Protein AF-A0A800BKQ1-F1 (afdb_monomer)

Structure (mmCIF, N/CA/C/O backbone):
data_AF-A0A800BKQ1-F1
#
_entry.id   AF-A0A800BKQ1-F1
#
loop_
_atom_site.group_PDB
_atom_site.id
_atom_site.type_symbol
_atom_site.label_atom_id
_atom_site.label_alt_id
_atom_site.label_comp_id
_atom_site.label_asym_id
_atom_site.label_entity_id
_atom_site.label_seq_id
_atom_site.pdbx_PDB_ins_code
_atom_site.Cartn_x
_atom_site.Cartn_y
_atom_site.Cartn_z
_atom_site.occupancy
_atom_site.B_iso_or_equiv
_atom_site.auth_seq_id
_atom_site.auth_comp_id
_atom_site.auth_asym_id
_atom_site.auth_atom_id
_atom_site.pdbx_PDB_model_num
ATOM 1 N N . MET A 1 1 ? -6.889 -2.068 -12.644 1.00 44.81 1 MET A N 1
ATOM 2 C CA . MET A 1 1 ? -8.114 -2.586 -11.995 1.00 44.81 1 MET A CA 1
ATOM 3 C C . MET A 1 1 ? -7.670 -3.351 -10.756 1.00 44.81 1 MET A C 1
ATOM 5 O O . MET A 1 1 ? -6.711 -4.107 -10.872 1.00 44.81 1 MET A O 1
ATOM 9 N N . GLY A 1 2 ? -8.235 -3.083 -9.574 1.00 60.81 2 GLY A N 1
ATOM 10 C CA . GLY A 1 2 ? -7.855 -3.822 -8.362 1.00 60.81 2 GLY A CA 1
ATOM 11 C C . GLY A 1 2 ? -8.172 -5.308 -8.532 1.00 60.81 2 GLY A C 1
ATOM 12 O O . GLY A 1 2 ? -9.198 -5.636 -9.124 1.00 60.81 2 GLY A O 1
ATOM 13 N N . ARG A 1 3 ? -7.297 -6.210 -8.068 1.00 79.25 3 ARG A N 1
ATOM 14 C CA . ARG A 1 3 ? -7.618 -7.644 -8.075 1.00 79.25 3 ARG A CA 1
ATOM 15 C C . ARG A 1 3 ? -8.749 -7.880 -7.078 1.00 79.25 3 ARG A C 1
ATOM 17 O O . ARG A 1 3 ? -8.543 -7.720 -5.875 1.00 79.25 3 ARG A O 1
ATOM 24 N N . GLU A 1 4 ? -9.916 -8.270 -7.584 1.00 86.94 4 GLU A N 1
ATOM 25 C CA . GLU A 1 4 ? -11.125 -8.532 -6.789 1.00 86.94 4 GLU A CA 1
ATOM 26 C C . GLU A 1 4 ? -10.880 -9.543 -5.663 1.00 86.94 4 GLU A C 1
ATOM 28 O O . GLU A 1 4 ? -11.509 -9.454 -4.615 1.00 86.94 4 GLU A O 1
ATOM 33 N N . SER A 1 5 ? -9.890 -10.432 -5.824 1.00 91.38 5 SER A N 1
ATOM 34 C CA . SER A 1 5 ? -9.464 -11.393 -4.804 1.00 91.38 5 SER A CA 1
ATOM 35 C C . SER A 1 5 ? -9.148 -10.750 -3.452 1.00 91.38 5 SER A C 1
ATOM 37 O O . SER A 1 5 ? -9.509 -11.315 -2.429 1.00 91.38 5 SER A O 1
ATOM 39 N N . TYR A 1 6 ? -8.515 -9.568 -3.419 1.00 93.75 6 TYR A N 1
ATOM 40 C CA . TYR A 1 6 ? -8.236 -8.882 -2.149 1.00 93.75 6 TYR A CA 1
ATOM 41 C C . TYR A 1 6 ? -9.525 -8.459 -1.454 1.00 93.75 6 TYR A C 1
ATOM 43 O O . TYR A 1 6 ? -9.684 -8.664 -0.255 1.00 93.75 6 TYR A O 1
ATOM 51 N N . THR A 1 7 ? -10.446 -7.881 -2.222 1.00 92.81 7 THR A N 1
ATOM 52 C CA . THR A 1 7 ? -11.749 -7.459 -1.726 1.00 92.81 7 THR A CA 1
ATOM 53 C C . THR A 1 7 ? -12.543 -8.670 -1.248 1.00 92.81 7 THR A C 1
ATOM 55 O O . THR A 1 7 ? -12.955 -8.676 -0.095 1.00 92.81 7 THR A O 1
ATOM 58 N N . HIS A 1 8 ? -12.683 -9.724 -2.055 1.00 94.25 8 HIS A N 1
ATOM 59 C CA . HIS A 1 8 ? -13.418 -10.935 -1.671 1.00 94.25 8 HIS A CA 1
ATOM 60 C C . HIS A 1 8 ? -12.867 -11.576 -0.394 1.00 94.25 8 HIS A C 1
ATOM 62 O O . HIS A 1 8 ? -13.638 -11.835 0.520 1.00 94.25 8 HIS A O 1
ATOM 68 N N . SER A 1 9 ? -11.543 -11.702 -0.250 1.00 94.69 9 SER A N 1
ATOM 69 C CA 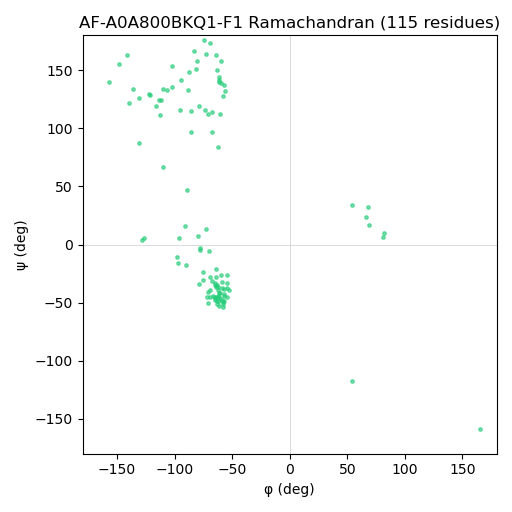. SER A 1 9 ? -10.940 -12.207 0.992 1.00 94.69 9 SER A CA 1
ATOM 70 C C . SER A 1 9 ? -11.284 -11.365 2.230 1.00 94.69 9 SER A C 1
ATOM 72 O O . SER A 1 9 ? -11.394 -11.905 3.329 1.00 94.69 9 SER A O 1
ATOM 74 N N . ILE A 1 10 ? -11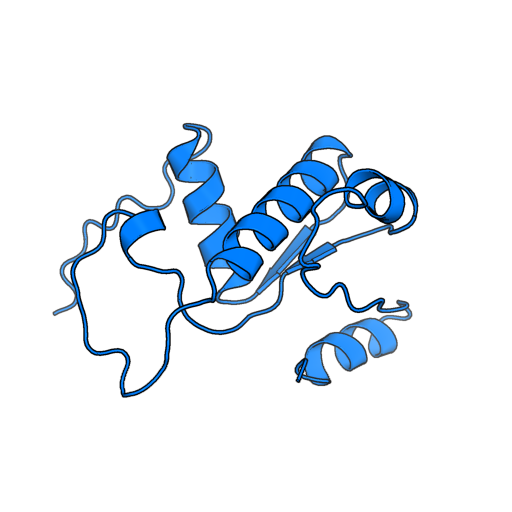.471 -10.051 2.077 1.00 95.50 10 ILE A N 1
ATOM 75 C CA . ILE A 1 10 ? -11.914 -9.181 3.176 1.00 95.50 10 ILE A CA 1
ATOM 76 C C . ILE A 1 10 ? -13.394 -9.439 3.494 1.00 95.50 10 ILE A C 1
ATOM 78 O O . ILE A 1 10 ? -13.741 -9.594 4.663 1.00 95.50 10 ILE A O 1
ATOM 82 N N . TRP A 1 11 ? -14.252 -9.538 2.476 1.00 95.44 11 TRP A N 1
ATOM 83 C CA . TRP A 1 11 ? -15.678 -9.838 2.663 1.00 95.44 11 TRP A CA 1
ATOM 84 C C . TRP A 1 11 ? -15.907 -11.209 3.311 1.00 95.44 11 TRP A C 1
ATOM 86 O O . TRP A 1 11 ? -16.701 -11.312 4.244 1.00 95.44 11 TRP A O 1
ATOM 96 N N . ASP A 1 12 ? -15.162 -12.234 2.894 1.00 96.88 12 ASP A N 1
ATOM 97 C CA . ASP A 1 12 ? -15.277 -13.606 3.411 1.00 96.88 12 ASP A CA 1
ATOM 98 C C . ASP A 1 12 ? -14.918 -13.720 4.902 1.00 96.88 12 ASP A C 1
ATOM 100 O O . ASP A 1 12 ? -15.332 -14.658 5.581 1.00 96.88 12 ASP A O 1
ATOM 104 N N . THR A 1 13 ? -14.171 -12.750 5.437 1.00 95.56 13 THR A N 1
ATOM 105 C CA . THR A 1 13 ? -13.825 -12.667 6.866 1.00 95.56 13 THR A CA 1
ATOM 106 C C . THR A 1 13 ? -14.754 -11.742 7.662 1.00 95.56 13 THR A C 1
ATOM 108 O O . THR A 1 13 ? -14.529 -11.517 8.850 1.00 95.56 13 THR A O 1
ATOM 111 N N . GLY A 1 14 ? -15.819 -11.224 7.034 1.00 96.00 14 GLY A N 1
ATOM 112 C CA . GLY A 1 14 ? -16.792 -10.314 7.646 1.00 96.00 14 GLY A CA 1
ATOM 113 C C . GLY A 1 14 ? -16.354 -8.846 7.682 1.00 96.00 14 GLY A C 1
ATOM 114 O O . GLY A 1 14 ? -17.004 -8.031 8.336 1.00 96.00 14 GLY A O 1
ATOM 115 N N . GLY A 1 15 ? -15.260 -8.497 6.999 1.00 95.56 15 GLY A N 1
ATOM 116 C CA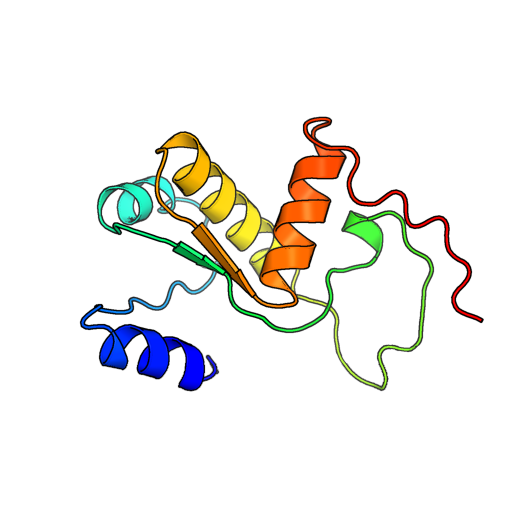 . GLY A 1 15 ? -14.795 -7.122 6.853 1.00 95.56 15 GLY A CA 1
ATOM 117 C C . GLY A 1 15 ? -15.498 -6.368 5.720 1.00 95.56 15 GLY A C 1
ATOM 118 O O . GLY A 1 15 ? -16.125 -6.954 4.841 1.00 95.56 15 GLY A O 1
ATOM 119 N N . ILE A 1 16 ? -15.340 -5.043 5.707 1.00 95.50 16 ILE A N 1
ATOM 120 C CA . ILE A 1 16 ? -15.803 -4.172 4.618 1.00 95.50 16 ILE A CA 1
ATOM 121 C C . ILE A 1 16 ? -14.577 -3.531 3.973 1.00 95.50 16 ILE A C 1
ATOM 123 O O . ILE A 1 16 ? -13.829 -2.806 4.628 1.00 95.50 16 ILE A O 1
ATOM 127 N N . SER A 1 17 ? -14.357 -3.784 2.682 1.00 93.12 17 SER A N 1
ATOM 128 C CA . SER A 1 17 ? -13.219 -3.206 1.963 1.00 93.12 17 SER A CA 1
ATOM 129 C C . SER A 1 17 ? -13.564 -1.843 1.358 1.00 93.12 17 SER A C 1
ATOM 131 O O . SER A 1 17 ? -14.553 -1.725 0.633 1.00 93.12 17 SER A O 1
ATOM 133 N N . VAL A 1 18 ? -12.693 -0.852 1.547 1.00 92.19 18 VAL A N 1
ATOM 134 C CA . VAL A 1 18 ? -12.722 0.422 0.812 1.00 92.19 18 VAL A CA 1
ATOM 135 C C . VAL A 1 18 ? -11.477 0.500 -0.064 1.00 92.19 18 VAL A C 1
ATOM 137 O O . VAL A 1 18 ? -10.359 0.375 0.434 1.00 92.19 18 VAL A O 1
ATOM 140 N N . LEU A 1 19 ? -11.656 0.706 -1.372 1.00 90.56 19 LEU A N 1
ATOM 141 C CA . LEU A 1 19 ? -10.530 0.862 -2.291 1.00 90.56 19 LEU A CA 1
ATOM 142 C C . LEU A 1 19 ? -9.958 2.279 -2.188 1.00 90.56 19 LEU A C 1
ATOM 144 O O . LEU A 1 19 ? -10.639 3.256 -2.497 1.00 90.56 19 LEU A O 1
ATOM 148 N N . LEU A 1 20 ? -8.688 2.378 -1.799 1.00 88.94 20 LEU A N 1
ATOM 149 C CA . LEU A 1 20 ? -7.934 3.627 -1.817 1.00 88.94 20 LEU A CA 1
ATOM 150 C C . LEU A 1 20 ? -7.138 3.717 -3.120 1.00 88.94 20 LEU A C 1
ATOM 152 O O . LEU A 1 20 ? -6.243 2.915 -3.374 1.00 88.94 20 LEU A O 1
ATOM 156 N N . THR A 1 21 ? -7.469 4.695 -3.956 1.00 85.06 21 THR A N 1
ATOM 157 C CA . THR A 1 21 ? -6.725 4.999 -5.183 1.00 85.06 21 THR A CA 1
ATOM 158 C C . THR A 1 21 ? -5.845 6.214 -4.952 1.00 85.06 21 THR A C 1
ATOM 160 O O . THR A 1 21 ? -6.339 7.201 -4.408 1.00 85.06 21 THR A O 1
ATOM 163 N N . HIS A 1 22 ? -4.587 6.176 -5.397 1.00 81.44 22 HIS A N 1
ATOM 164 C CA . HIS A 1 22 ? -3.673 7.307 -5.246 1.00 81.44 22 HIS A CA 1
ATOM 165 C C . HIS A 1 22 ? -4.226 8.554 -5.977 1.00 81.44 22 HIS A C 1
ATOM 167 O O . HIS A 1 22 ? -4.345 8.562 -7.205 1.00 81.44 22 HIS A O 1
ATOM 173 N N . PRO A 1 23 ? -4.615 9.616 -5.256 1.00 75.75 23 PRO A N 1
ATOM 174 C CA . PRO A 1 23 ? -5.057 10.858 -5.882 1.00 75.75 23 PRO A CA 1
ATOM 175 C C . PRO A 1 23 ? -3.863 11.615 -6.484 1.00 75.75 23 PRO A C 1
ATOM 177 O O . PRO A 1 23 ? -2.716 11.407 -6.095 1.00 75.75 23 PRO A O 1
ATOM 180 N N . ASN A 1 24 ? -4.133 12.581 -7.364 1.00 68.38 24 ASN A N 1
ATOM 181 C CA . ASN A 1 24 ? -3.117 13.559 -7.781 1.00 68.38 24 ASN A CA 1
ATOM 182 C C . ASN A 1 24 ? -2.753 14.556 -6.654 1.00 68.38 24 ASN A C 1
ATOM 184 O O . ASN A 1 24 ? -1.860 15.377 -6.837 1.00 68.38 24 ASN A O 1
ATOM 188 N N . SER A 1 25 ? -3.444 14.520 -5.504 1.00 63.72 25 SER A N 1
ATOM 189 C CA . SER A 1 25 ? -3.211 15.406 -4.356 1.00 63.72 25 SER A CA 1
ATOM 190 C C . SER A 1 25 ? -3.239 14.656 -3.020 1.00 63.72 25 SER A C 1
ATOM 192 O O . SER A 1 25 ? -4.142 13.880 -2.735 1.00 63.72 25 SER A O 1
ATOM 194 N N . THR A 1 26 ? -2.265 14.916 -2.153 1.00 62.06 26 THR A N 1
ATOM 195 C CA . THR A 1 26 ? -1.990 14.142 -0.925 1.00 62.06 26 THR A CA 1
ATOM 196 C C . THR A 1 26 ? -2.920 14.438 0.263 1.00 62.06 26 THR A C 1
ATOM 198 O O . THR A 1 26 ? -2.863 13.765 1.288 1.00 62.06 26 THR A O 1
ATOM 201 N N . GLY A 1 27 ? -3.818 15.418 0.144 1.00 62.88 27 GLY A N 1
ATOM 202 C CA . GLY A 1 27 ? -4.460 16.090 1.284 1.00 62.88 27 GLY A CA 1
ATOM 203 C C . GLY A 1 27 ? -5.517 15.322 2.092 1.00 62.88 27 GLY A C 1
ATOM 204 O O . GLY A 1 27 ? -6.239 15.964 2.844 1.00 62.88 27 GLY A O 1
ATOM 205 N N . LYS A 1 28 ? -5.674 13.998 1.948 1.00 79.69 28 LYS A N 1
ATOM 206 C CA . LYS A 1 28 ? -6.746 13.238 2.639 1.00 79.69 28 LYS A CA 1
ATOM 207 C C . LYS A 1 28 ? -6.290 12.009 3.427 1.00 79.69 28 LYS A C 1
ATOM 209 O O . LYS A 1 28 ? -7.141 11.312 3.979 1.00 79.69 28 LYS A O 1
ATOM 214 N N . VAL A 1 29 ? -4.982 11.746 3.510 1.00 88.19 29 VAL A N 1
ATOM 215 C CA . VAL A 1 29 ? -4.451 10.525 4.148 1.00 88.19 29 VAL A CA 1
ATOM 216 C C . VAL A 1 29 ? -4.875 10.399 5.607 1.00 88.19 29 VAL A C 1
ATOM 218 O O . VAL A 1 29 ? -5.409 9.370 6.020 1.00 88.19 29 VAL A O 1
ATOM 221 N N . GLU A 1 30 ? -4.736 11.471 6.379 1.00 88.00 30 GLU A N 1
ATOM 222 C CA . GLU A 1 30 ? -5.120 11.471 7.791 1.00 88.00 30 GLU A CA 1
ATOM 223 C C . GLU A 1 30 ? -6.626 11.255 7.997 1.00 88.00 30 GLU A C 1
ATOM 225 O O . GLU A 1 30 ? -7.043 10.583 8.942 1.00 88.00 30 GLU A O 1
ATOM 230 N N . GLU A 1 31 ? -7.463 11.807 7.113 1.00 89.12 31 GLU A N 1
ATOM 231 C CA . GLU A 1 31 ? -8.919 11.728 7.243 1.00 89.12 31 GLU A CA 1
ATOM 232 C C . GLU A 1 31 ? -9.434 10.299 7.116 1.00 89.12 31 GLU A C 1
ATOM 234 O O . GLU A 1 31 ? -10.237 9.865 7.945 1.00 89.12 31 GLU A O 1
ATOM 239 N N . PHE A 1 32 ? -8.990 9.562 6.093 1.00 88.81 32 PHE A N 1
ATOM 240 C CA . PHE A 1 32 ? -9.408 8.170 5.944 1.00 88.81 32 PHE A CA 1
ATOM 241 C C . PHE A 1 32 ? -8.694 7.258 6.937 1.00 88.81 32 PHE A C 1
ATOM 243 O O . PHE A 1 32 ? -9.311 6.312 7.416 1.00 88.81 32 PHE A O 1
ATOM 250 N N . THR A 1 33 ? -7.455 7.575 7.332 1.00 93.25 33 THR A N 1
ATOM 251 C CA . THR A 1 33 ? -6.747 6.808 8.366 1.00 93.25 33 THR A CA 1
ATOM 252 C C . THR A 1 33 ? -7.530 6.818 9.672 1.00 93.25 33 THR A C 1
ATOM 254 O O . THR A 1 33 ? -7.621 5.788 10.325 1.00 93.25 33 THR A O 1
ATOM 257 N N . ARG A 1 34 ? -8.190 7.926 10.042 1.00 93.81 34 ARG A N 1
ATOM 258 C CA . ARG A 1 34 ? -9.078 7.956 11.220 1.00 93.81 34 ARG A CA 1
ATOM 259 C C . ARG A 1 34 ? -10.308 7.054 11.081 1.00 93.81 34 ARG A C 1
ATOM 261 O O . ARG A 1 34 ? -10.732 6.482 12.078 1.00 93.81 34 ARG A O 1
ATOM 268 N N . LYS A 1 35 ? -10.858 6.916 9.872 1.00 94.44 35 LYS A N 1
ATOM 269 C CA . LYS A 1 35 ? -12.129 6.219 9.594 1.00 94.44 35 LYS A CA 1
ATOM 270 C C . LYS A 1 35 ? -11.991 4.724 9.299 1.00 94.44 35 LYS A C 1
ATOM 272 O O . LYS A 1 35 ? -12.997 4.029 9.328 1.00 94.44 35 LYS A O 1
ATOM 277 N N . ILE A 1 36 ? -10.794 4.254 8.959 1.00 95.94 36 ILE A N 1
ATOM 278 C CA . ILE A 1 36 ? -10.540 2.870 8.539 1.00 95.94 36 ILE A CA 1
ATOM 279 C C . ILE A 1 36 ? -9.813 2.124 9.658 1.00 95.94 36 ILE A C 1
ATOM 281 O O . ILE A 1 36 ? -8.835 2.635 10.198 1.00 95.94 36 ILE A O 1
ATOM 285 N N . ASP A 1 37 ? -10.265 0.920 10.000 1.00 96.88 37 ASP A N 1
ATOM 286 C CA . ASP A 1 37 ? -9.741 0.165 11.146 1.00 96.88 37 ASP A CA 1
ATOM 287 C C . ASP A 1 37 ? -8.401 -0.528 10.872 1.00 96.88 37 ASP A C 1
ATOM 289 O O . ASP A 1 37 ? -7.561 -0.610 11.765 1.00 96.88 37 ASP A O 1
ATOM 293 N N . ALA A 1 38 ? -8.177 -0.993 9.642 1.00 96.62 38 ALA A N 1
ATOM 294 C CA . ALA A 1 38 ? -6.974 -1.719 9.246 1.00 96.62 38 ALA A CA 1
ATOM 295 C C . ALA A 1 38 ? -6.602 -1.452 7.781 1.00 96.62 38 ALA A C 1
ATOM 297 O O . ALA A 1 38 ? -7.455 -1.117 6.958 1.00 96.62 38 ALA A O 1
ATOM 298 N N . LEU A 1 39 ? -5.323 -1.626 7.452 1.00 96.69 39 LEU A N 1
ATOM 299 C CA . LEU A 1 39 ? -4.780 -1.415 6.111 1.00 96.69 39 LEU A CA 1
ATOM 300 C C . LEU A 1 39 ? -4.379 -2.741 5.461 1.00 96.69 39 LEU A C 1
ATOM 302 O O . LEU A 1 39 ? -3.649 -3.532 6.055 1.00 96.69 39 LEU A O 1
ATOM 306 N N . VAL A 1 40 ? -4.775 -2.932 4.201 1.00 96.38 40 VAL A N 1
ATOM 307 C CA . VAL A 1 40 ? -4.229 -3.981 3.330 1.00 96.38 40 VAL A CA 1
ATOM 308 C C . VAL A 1 40 ? -3.445 -3.327 2.194 1.00 96.38 40 VAL A C 1
ATOM 310 O O . VAL A 1 40 ? -4.031 -2.701 1.313 1.00 96.38 40 VAL A O 1
ATOM 313 N N . LEU A 1 41 ? -2.120 -3.487 2.196 1.00 94.81 41 LEU A N 1
ATOM 314 C CA . LEU A 1 41 ? -1.263 -3.104 1.074 1.00 94.81 41 LEU A CA 1
ATOM 315 C C . LEU A 1 41 ? -1.200 -4.252 0.069 1.00 94.81 41 LEU A C 1
ATOM 317 O O . LEU A 1 41 ? -0.697 -5.343 0.358 1.00 94.81 41 LEU A O 1
ATOM 321 N N . THR A 1 42 ? -1.733 -3.994 -1.119 1.00 94.00 42 THR A N 1
ATOM 322 C CA . THR A 1 42 ? -1.879 -4.999 -2.172 1.00 94.00 42 THR A CA 1
ATOM 323 C C . THR A 1 42 ? -0.579 -5.228 -2.945 1.00 94.00 42 THR A C 1
ATOM 325 O O . THR A 1 42 ? 0.318 -4.382 -2.993 1.00 94.00 42 THR A O 1
ATOM 328 N N . GLY A 1 43 ? -0.484 -6.398 -3.575 1.00 92.81 43 GLY A N 1
ATOM 329 C CA . GLY A 1 43 ? 0.567 -6.691 -4.542 1.00 92.81 43 GLY A CA 1
ATOM 330 C C . GLY A 1 43 ? 0.393 -5.881 -5.827 1.00 92.81 43 GLY A C 1
ATOM 331 O O . GLY A 1 43 ? -0.609 -5.199 -6.033 1.00 92.81 43 GLY A O 1
ATOM 332 N N . GLY A 1 44 ? 1.368 -5.963 -6.718 1.00 91.38 44 GLY A N 1
ATOM 333 C CA . GLY A 1 44 ? 1.361 -5.237 -7.982 1.00 91.38 44 GLY A CA 1
ATOM 334 C C . GLY A 1 44 ? 2.751 -5.254 -8.603 1.00 91.38 44 GLY A C 1
ATOM 335 O O . GLY A 1 44 ? 3.531 -6.126 -8.225 1.00 91.38 44 GLY A O 1
ATOM 336 N N . PRO A 1 45 ? 3.045 -4.303 -9.502 1.00 91.44 45 PRO A N 1
ATOM 337 C CA . PRO A 1 45 ? 4.358 -4.201 -10.121 1.00 91.44 45 PRO A CA 1
ATOM 338 C C . PRO A 1 45 ? 5.475 -3.984 -9.101 1.00 91.44 45 PRO A C 1
ATOM 340 O O . PRO A 1 45 ? 5.221 -3.459 -8.007 1.00 91.44 45 PRO A O 1
ATOM 343 N N . ASP A 1 46 ? 6.693 -4.337 -9.496 1.00 90.06 46 ASP A N 1
ATOM 344 C CA . ASP A 1 46 ? 7.893 -4.169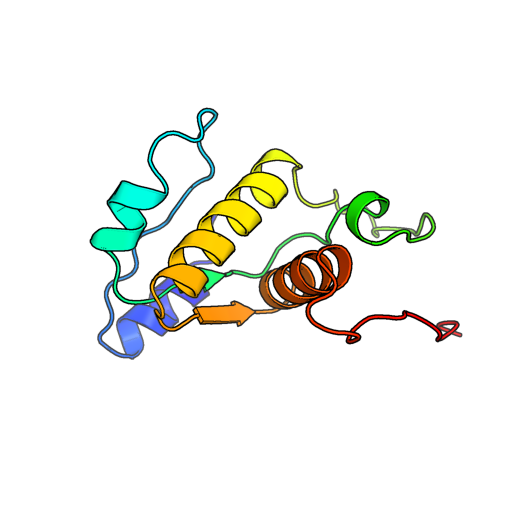 -8.682 1.00 90.06 46 ASP A CA 1
ATOM 345 C C . ASP A 1 46 ? 8.179 -2.694 -8.382 1.00 90.06 46 ASP A C 1
ATOM 347 O O . ASP A 1 46 ? 7.847 -1.791 -9.153 1.00 90.06 46 ASP A O 1
ATOM 351 N N . LEU A 1 47 ? 8.797 -2.428 -7.230 1.00 90.69 47 LEU A N 1
ATOM 352 C CA . LEU A 1 47 ? 9.260 -1.083 -6.899 1.00 90.69 47 LEU A CA 1
ATOM 353 C C . LEU A 1 47 ? 10.315 -0.595 -7.908 1.00 90.69 47 LEU A C 1
ATOM 355 O O . LEU A 1 47 ? 11.171 -1.387 -8.307 1.00 90.69 47 LEU A O 1
ATOM 359 N N . PRO A 1 48 ? 10.336 0.707 -8.253 1.00 90.56 48 PRO A N 1
ATOM 360 C CA . PRO A 1 48 ? 11.407 1.258 -9.073 1.00 90.56 48 PRO A CA 1
ATOM 361 C C . PRO A 1 48 ? 12.767 1.106 -8.378 1.00 90.56 48 PRO A C 1
ATOM 363 O O . PRO A 1 48 ? 12.880 1.253 -7.154 1.00 90.56 48 PRO A O 1
ATOM 366 N N . ILE A 1 49 ? 13.803 0.798 -9.161 1.00 89.75 49 ILE A N 1
ATOM 367 C CA . ILE A 1 49 ? 15.144 0.453 -8.663 1.00 89.75 49 ILE A CA 1
ATOM 368 C C . ILE A 1 49 ? 15.783 1.566 -7.827 1.00 89.75 49 ILE A C 1
ATOM 370 O O . ILE A 1 49 ? 16.592 1.298 -6.934 1.00 89.75 49 ILE A O 1
ATOM 374 N N . GLU A 1 50 ? 15.381 2.809 -8.082 1.00 87.50 50 GLU A N 1
ATOM 375 C CA . GLU A 1 50 ? 15.849 4.022 -7.422 1.00 87.50 50 GLU A CA 1
ATOM 376 C C . GLU A 1 50 ? 15.489 4.031 -5.933 1.00 87.50 50 GLU A C 1
ATOM 378 O O . GLU A 1 50 ? 16.215 4.614 -5.131 1.00 87.50 50 GLU A O 1
ATOM 383 N N . TYR A 1 51 ? 14.406 3.349 -5.543 1.00 85.44 51 TYR A N 1
ATOM 384 C CA . TYR A 1 51 ? 13.953 3.311 -4.152 1.00 85.44 51 TYR A CA 1
ATOM 385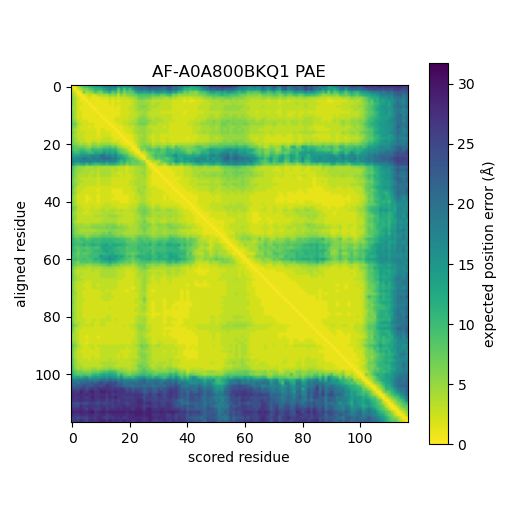 C C . TYR A 1 51 ? 14.806 2.400 -3.266 1.00 85.44 51 TYR A C 1
ATOM 387 O O . TYR A 1 51 ? 14.835 2.594 -2.052 1.00 85.44 51 TYR A O 1
ATOM 395 N N . TYR A 1 52 ? 15.503 1.416 -3.840 1.00 85.81 52 TYR A N 1
ATOM 396 C CA . TYR A 1 52 ? 16.289 0.440 -3.076 1.00 85.81 52 TYR A CA 1
ATOM 397 C C . TYR A 1 52 ? 17.756 0.325 -3.518 1.00 85.81 52 TYR A C 1
ATOM 399 O O . TYR A 1 52 ? 18.485 -0.522 -3.001 1.00 85.81 52 TYR A O 1
ATOM 407 N N . GLY A 1 53 ? 18.209 1.177 -4.445 1.00 85.06 53 GLY A N 1
ATOM 408 C CA . GLY A 1 53 ? 19.594 1.199 -4.925 1.00 85.06 53 GLY A CA 1
ATOM 409 C C . GLY A 1 53 ? 19.979 -0.044 -5.734 1.00 85.06 53 GLY A C 1
ATOM 410 O O . GLY A 1 53 ? 21.116 -0.507 -5.647 1.00 85.06 53 GLY A O 1
ATOM 411 N N . GLY A 1 54 ? 19.019 -0.616 -6.466 1.00 84.19 54 GLY A N 1
ATOM 412 C CA . GLY A 1 54 ? 19.222 -1.790 -7.315 1.00 84.19 54 GLY A CA 1
ATOM 413 C C . GLY A 1 54 ? 19.986 -1.497 -8.609 1.00 84.19 54 GLY A C 1
ATOM 414 O O . GLY A 1 54 ? 20.310 -0.357 -8.930 1.00 84.19 54 GLY A O 1
ATOM 415 N N . SER A 1 55 ? 20.265 -2.550 -9.377 1.00 86.94 55 SER A N 1
ATOM 416 C CA . SER A 1 55 ? 20.751 -2.450 -10.761 1.00 86.94 55 SER A CA 1
ATOM 417 C C . SER A 1 55 ? 19.611 -2.736 -11.734 1.00 86.94 55 SER A C 1
ATOM 419 O O . SER A 1 55 ? 18.688 -3.462 -11.375 1.00 86.94 55 SER A O 1
ATOM 421 N N . LEU A 1 56 ? 19.683 -2.189 -12.952 1.00 84.44 56 LEU A N 1
ATOM 422 C CA . LEU A 1 56 ? 18.716 -2.486 -14.013 1.00 84.44 56 LEU A CA 1
ATOM 423 C C . LEU A 1 56 ? 18.663 -3.995 -14.287 1.00 84.44 56 LEU A C 1
ATOM 425 O O . LEU A 1 56 ? 19.701 -4.657 -14.356 1.00 84.44 56 LEU A O 1
ATOM 429 N N . TYR A 1 57 ? 17.453 -4.516 -14.458 1.00 83.50 57 TYR A N 1
ATOM 430 C CA . TYR A 1 57 ? 17.178 -5.902 -14.817 1.00 83.50 57 TYR A CA 1
ATOM 431 C C . TYR A 1 57 ? 15.999 -5.957 -15.790 1.00 83.50 57 TYR A C 1
ATOM 433 O O . TYR A 1 57 ? 15.269 -4.978 -15.950 1.00 83.50 57 TYR A O 1
ATOM 441 N N . ASP A 1 58 ? 15.852 -7.092 -16.468 1.00 86.25 58 ASP A N 1
ATOM 442 C CA . ASP A 1 58 ? 14.742 -7.317 -17.387 1.00 86.25 58 ASP A CA 1
ATOM 443 C C . ASP A 1 58 ? 13.444 -7.543 -16.598 1.00 86.25 58 ASP A C 1
ATOM 445 O O . ASP A 1 58 ? 13.324 -8.518 -15.855 1.00 86.25 58 ASP A O 1
ATOM 449 N N . LEU A 1 59 ? 12.482 -6.632 -16.760 1.00 82.88 59 LEU A N 1
ATOM 450 C CA . LEU A 1 59 ? 11.145 -6.717 -16.165 1.00 82.88 59 LEU A CA 1
ATOM 451 C C . LEU A 1 59 ? 10.210 -7.655 -16.952 1.00 82.88 59 LEU A C 1
ATOM 453 O O . LEU A 1 59 ? 9.016 -7.704 -16.675 1.00 82.88 59 LEU A O 1
ATOM 457 N N . ASN A 1 60 ? 10.717 -8.383 -17.955 1.00 86.56 60 ASN A N 1
ATOM 458 C CA . ASN A 1 60 ? 9.939 -9.247 -18.849 1.00 86.56 60 ASN A CA 1
ATOM 459 C C . ASN A 1 60 ? 8.773 -8.507 -19.532 1.00 86.56 60 ASN A C 1
ATOM 461 O O . ASN A 1 60 ? 7.707 -9.075 -19.770 1.00 86.56 60 ASN A O 1
ATOM 465 N N . GLY A 1 61 ? 8.972 -7.223 -19.839 1.00 82.69 61 GLY A N 1
ATOM 466 C CA . GLY A 1 61 ? 7.951 -6.357 -20.433 1.00 82.69 61 GLY A CA 1
ATOM 467 C C . GLY A 1 61 ? 6.939 -5.766 -19.445 1.00 82.69 61 GLY A C 1
ATOM 468 O O . GLY A 1 61 ? 5.986 -5.128 -19.891 1.00 82.69 61 GLY A O 1
ATOM 469 N N . GLU A 1 62 ? 7.116 -5.950 -18.133 1.00 86.25 62 GLU A N 1
ATOM 470 C CA . GLU A 1 62 ? 6.349 -5.218 -17.124 1.00 86.25 62 GLU A CA 1
ATOM 471 C C . GLU A 1 62 ? 6.930 -3.816 -16.879 1.00 86.25 62 GLU A C 1
ATOM 473 O O . GLU A 1 62 ? 8.127 -3.576 -17.018 1.00 86.25 62 GLU A O 1
ATOM 478 N N . GLU A 1 63 ? 6.064 -2.880 -16.495 1.00 89.75 63 GLU A N 1
ATOM 479 C CA . GLU A 1 63 ? 6.465 -1.534 -16.081 1.00 89.75 63 GLU A CA 1
ATOM 480 C C . GLU A 1 63 ? 6.605 -1.485 -14.557 1.00 89.75 63 GLU A C 1
ATOM 482 O O . GLU A 1 63 ? 5.767 -2.064 -13.855 1.00 89.75 63 GLU A O 1
ATOM 487 N N . PRO A 1 64 ? 7.601 -0.767 -14.013 1.00 91.75 64 PRO A N 1
ATOM 488 C CA . PRO A 1 64 ? 7.738 -0.621 -12.576 1.00 91.75 64 PRO A CA 1
ATOM 489 C C . PRO A 1 64 ? 6.545 0.134 -11.979 1.00 91.75 64 PRO A C 1
ATOM 491 O O . PRO A 1 64 ? 5.774 0.830 -12.649 1.00 91.75 64 PRO A O 1
ATOM 494 N N . MET A 1 65 ? 6.390 0.013 -10.665 1.00 91.62 65 MET A N 1
ATOM 495 C CA . MET A 1 65 ? 5.321 0.660 -9.925 1.00 91.62 65 MET A CA 1
ATOM 496 C C . MET A 1 65 ? 5.360 2.178 -10.126 1.00 91.62 65 MET A C 1
ATOM 498 O O . MET A 1 65 ? 6.370 2.832 -9.883 1.00 91.62 65 MET A O 1
ATOM 502 N N . HIS A 1 66 ? 4.218 2.748 -10.512 1.00 91.25 66 HIS A N 1
ATOM 503 C CA . HIS A 1 66 ? 4.102 4.181 -10.763 1.00 91.25 66 HIS A CA 1
ATOM 504 C C . HIS A 1 66 ? 4.537 5.016 -9.534 1.00 91.25 66 HIS A C 1
ATOM 506 O O . HIS A 1 66 ? 4.017 4.771 -8.441 1.00 91.25 66 HIS A O 1
ATOM 512 N N . PRO A 1 67 ? 5.384 6.058 -9.678 1.00 88.88 67 PRO A N 1
ATOM 513 C CA . PRO A 1 67 ? 5.904 6.840 -8.548 1.00 88.88 67 PRO A CA 1
ATOM 514 C C . PRO A 1 67 ? 4.827 7.423 -7.622 1.00 88.88 67 PRO A C 1
ATOM 516 O O . PRO A 1 67 ? 4.979 7.397 -6.404 1.00 88.88 67 PRO A O 1
ATOM 519 N N . ASN A 1 68 ? 3.691 7.879 -8.169 1.00 89.00 68 ASN A N 1
ATOM 520 C CA . ASN A 1 68 ? 2.564 8.356 -7.349 1.00 89.00 68 ASN A CA 1
ATOM 521 C C . ASN A 1 68 ? 1.964 7.258 -6.463 1.00 89.00 68 ASN A C 1
ATOM 523 O O . ASN A 1 68 ? 1.549 7.552 -5.345 1.00 89.00 68 ASN A O 1
ATOM 527 N N . ARG A 1 69 ? 1.926 6.004 -6.936 1.00 90.06 69 ARG A N 1
ATOM 528 C CA . ARG A 1 69 ? 1.517 4.875 -6.097 1.00 90.06 69 ARG A CA 1
ATOM 529 C C . ARG A 1 69 ? 2.546 4.657 -4.997 1.00 90.06 69 ARG A C 1
ATOM 531 O O . ARG A 1 69 ? 2.148 4.514 -3.852 1.00 90.06 69 ARG A O 1
ATOM 538 N N . VAL A 1 70 ? 3.839 4.691 -5.325 1.00 91.38 70 VAL A N 1
ATOM 539 C CA . VAL A 1 70 ? 4.902 4.513 -4.328 1.00 91.38 70 VAL A CA 1
ATOM 540 C C . VAL A 1 70 ? 4.789 5.577 -3.226 1.00 91.38 70 VAL A C 1
ATOM 542 O O . VAL A 1 70 ? 4.685 5.256 -2.047 1.00 91.38 70 VAL A O 1
ATOM 545 N N . ALA A 1 71 ? 4.706 6.853 -3.601 1.00 89.50 71 ALA A N 1
ATOM 546 C CA . ALA A 1 71 ? 4.567 7.945 -2.641 1.00 89.50 71 ALA A CA 1
ATOM 547 C C . ALA A 1 71 ? 3.266 7.863 -1.821 1.00 89.50 71 ALA A C 1
ATOM 549 O O . ALA A 1 71 ? 3.253 8.231 -0.646 1.00 89.50 71 ALA A O 1
ATOM 550 N N . PHE A 1 72 ? 2.163 7.417 -2.427 1.00 91.56 72 PHE A N 1
ATOM 551 C CA . PHE A 1 72 ? 0.888 7.265 -1.732 1.00 91.56 72 PHE A CA 1
ATOM 552 C C . PHE A 1 72 ? 0.914 6.095 -0.745 1.00 91.56 72 PHE A C 1
ATOM 554 O O . PHE A 1 72 ? 0.596 6.300 0.424 1.00 91.56 72 PHE A O 1
ATOM 561 N N . ASP A 1 73 ? 1.348 4.908 -1.178 1.00 92.25 73 ASP A N 1
ATOM 562 C CA . ASP A 1 73 ? 1.452 3.707 -0.340 1.00 92.25 73 ASP A CA 1
ATOM 563 C C . ASP A 1 73 ? 2.349 3.978 0.882 1.00 92.25 73 ASP A C 1
ATOM 565 O O . ASP A 1 73 ? 1.993 3.587 1.995 1.00 92.25 73 ASP A O 1
ATOM 569 N N . GLN A 1 74 ? 3.439 4.740 0.710 1.00 91.25 74 GLN A N 1
ATOM 570 C CA . GLN A 1 74 ? 4.293 5.189 1.812 1.00 91.25 74 GLN A CA 1
ATOM 571 C C . GLN A 1 74 ? 3.536 6.067 2.821 1.00 91.25 74 GLN A C 1
ATOM 573 O O . GLN A 1 74 ? 3.551 5.778 4.017 1.00 91.25 74 GLN A O 1
ATOM 578 N N . GLN A 1 75 ? 2.856 7.122 2.358 1.00 91.31 75 GLN A N 1
ATOM 579 C CA . GLN A 1 75 ? 2.112 8.036 3.236 1.00 91.31 75 GLN A CA 1
ATOM 580 C C . GLN A 1 75 ? 1.005 7.307 4.007 1.00 91.31 75 GLN A C 1
ATOM 582 O O . GLN A 1 75 ? 0.817 7.537 5.201 1.00 91.31 75 GLN A O 1
ATOM 587 N N . VAL A 1 76 ? 0.278 6.407 3.338 1.00 93.25 76 VAL A N 1
ATOM 588 C CA . VAL A 1 76 ? -0.768 5.598 3.973 1.00 93.25 76 VAL A CA 1
ATOM 589 C C . VAL A 1 76 ? -0.170 4.653 5.009 1.00 93.25 76 VAL A C 1
ATOM 591 O O . VAL A 1 76 ? -0.673 4.573 6.128 1.00 93.25 76 VAL A O 1
ATOM 594 N N . PHE A 1 77 ? 0.914 3.960 4.663 1.00 94.00 77 PHE A N 1
ATOM 595 C CA . PHE A 1 77 ? 1.607 3.070 5.586 1.00 94.00 77 PHE A CA 1
ATOM 596 C C . PHE A 1 77 ? 2.062 3.806 6.854 1.00 94.00 77 PHE A C 1
ATOM 598 O O . PHE A 1 77 ? 1.796 3.337 7.961 1.00 94.00 77 PHE A O 1
ATOM 605 N N . GLU A 1 78 ? 2.713 4.961 6.702 1.00 92.50 78 GLU A N 1
ATOM 606 C CA . GLU A 1 78 ? 3.186 5.773 7.825 1.00 92.50 78 GLU A CA 1
ATOM 607 C C . GLU A 1 78 ? 2.024 6.229 8.713 1.00 92.50 78 GLU A C 1
ATOM 609 O O . GLU A 1 78 ? 2.081 6.034 9.926 1.00 92.50 78 GLU A O 1
ATOM 614 N N . ALA A 1 79 ? 0.931 6.720 8.123 1.00 93.81 79 ALA A N 1
ATOM 615 C CA . ALA A 1 79 ? -0.236 7.169 8.876 1.00 93.81 79 ALA A CA 1
ATOM 616 C C . ALA A 1 79 ? -0.896 6.038 9.689 1.00 93.81 79 ALA A C 1
ATOM 618 O O . ALA A 1 79 ? -1.224 6.228 10.861 1.00 93.81 79 ALA A O 1
ATOM 619 N N . PHE A 1 80 ? -1.075 4.846 9.105 1.00 95.38 80 PHE A N 1
ATOM 620 C CA . PHE A 1 80 ? -1.650 3.700 9.823 1.00 95.38 80 PHE A CA 1
ATOM 621 C C . PHE A 1 80 ? -0.711 3.159 10.903 1.00 95.38 80 PHE A C 1
ATOM 623 O O . PHE A 1 80 ? -1.172 2.809 11.992 1.00 95.38 80 PHE A O 1
ATOM 630 N N . ARG A 1 81 ? 0.599 3.123 10.627 1.00 94.62 81 ARG A N 1
ATOM 631 C CA . ARG A 1 81 ? 1.618 2.710 11.596 1.00 94.62 81 ARG A CA 1
ATOM 632 C C . ARG A 1 81 ? 1.624 3.645 12.800 1.00 94.62 81 ARG A C 1
ATOM 634 O O . ARG A 1 81 ? 1.600 3.174 13.932 1.00 94.62 81 ARG A O 1
ATOM 641 N N . ASP A 1 82 ? 1.645 4.951 12.557 1.00 94.50 82 ASP A N 1
ATOM 642 C CA . ASP A 1 82 ? 1.715 5.963 13.611 1.00 94.50 82 ASP A CA 1
ATOM 643 C C . ASP A 1 82 ? 0.407 6.014 14.425 1.00 94.50 82 ASP A C 1
ATOM 645 O O . ASP A 1 82 ? 0.433 6.286 15.623 1.00 94.50 82 ASP A O 1
ATOM 649 N N . ALA A 1 83 ? -0.727 5.648 13.814 1.00 95.75 83 ALA A N 1
ATOM 650 C CA . ALA A 1 83 ? -2.004 5.436 14.499 1.00 95.75 83 ALA A CA 1
ATOM 651 C C . ALA A 1 83 ? -2.105 4.091 15.255 1.00 95.75 83 ALA A C 1
ATOM 653 O O . ALA A 1 83 ? -3.132 3.830 15.882 1.00 95.75 83 ALA A O 1
ATOM 654 N N . GLY A 1 84 ? -1.088 3.222 15.184 1.00 95.94 84 GLY A N 1
ATOM 655 C CA . GLY A 1 84 ? -1.088 1.907 15.833 1.00 95.94 84 GLY A CA 1
ATOM 656 C C . GLY A 1 84 ? -2.118 0.926 15.263 1.00 95.94 84 GLY A C 1
ATOM 657 O O . GLY A 1 84 ? -2.553 0.015 15.968 1.00 95.94 84 GLY A O 1
ATOM 658 N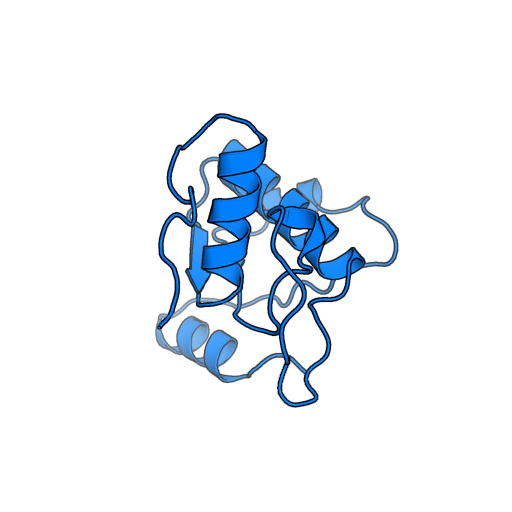 N . LYS A 1 85 ? -2.544 1.118 14.009 1.00 97.00 85 LYS A N 1
ATOM 659 C CA . LYS A 1 85 ? -3.578 0.297 13.367 1.00 97.00 85 LYS A CA 1
ATOM 660 C C . LYS A 1 85 ? -2.981 -0.947 12.695 1.00 97.00 85 LYS A C 1
ATOM 662 O O . LYS A 1 85 ? -1.857 -0.877 12.199 1.00 97.00 85 LYS A O 1
ATOM 667 N N . PRO A 1 86 ? -3.706 -2.082 12.637 1.00 97.31 86 PRO A N 1
ATOM 668 C CA . PRO A 1 86 ? -3.226 -3.292 11.971 1.00 97.31 86 PRO A CA 1
ATOM 669 C C . PRO A 1 86 ? -2.938 -3.078 10.479 1.00 97.31 86 PRO A C 1
ATOM 671 O O . PRO A 1 86 ? -3.721 -2.440 9.770 1.00 97.31 86 PRO A O 1
ATOM 674 N N . ILE A 1 87 ? -1.833 -3.655 9.995 1.00 97.44 87 ILE A N 1
ATOM 675 C CA . ILE A 1 87 ? -1.401 -3.583 8.592 1.00 97.44 87 ILE A CA 1
ATOM 676 C C . ILE A 1 87 ? -1.068 -4.990 8.092 1.00 97.44 87 ILE A C 1
ATOM 678 O O . ILE A 1 87 ? -0.230 -5.676 8.675 1.00 97.44 87 ILE A O 1
ATOM 682 N N . LEU A 1 88 ? -1.680 -5.393 6.979 1.00 96.69 88 LEU A N 1
ATOM 683 C CA . LEU A 1 88 ? -1.322 -6.586 6.216 1.00 96.69 88 LEU A CA 1
ATOM 684 C C . LEU A 1 88 ? -0.738 -6.160 4.869 1.00 96.69 88 LEU A C 1
ATOM 686 O O . LEU A 1 88 ? -1.382 -5.446 4.106 1.00 96.69 88 LEU A O 1
ATOM 690 N N . ALA A 1 89 ? 0.470 -6.613 4.551 1.00 95.94 89 ALA A N 1
ATOM 691 C CA . ALA A 1 89 ? 1.148 -6.261 3.311 1.00 95.94 89 ALA A CA 1
ATOM 692 C C . ALA A 1 89 ? 1.484 -7.513 2.502 1.00 95.94 89 ALA A C 1
ATOM 694 O O . ALA A 1 89 ? 2.065 -8.459 3.031 1.00 95.94 89 ALA A O 1
ATOM 695 N N . ILE A 1 90 ? 1.099 -7.528 1.225 1.00 95.12 90 ILE A N 1
ATOM 696 C CA . ILE A 1 90 ? 1.145 -8.723 0.375 1.00 95.12 90 ILE A CA 1
ATOM 697 C C . ILE A 1 90 ? 2.016 -8.446 -0.853 1.00 95.12 90 ILE A C 1
ATOM 699 O O . ILE A 1 90 ? 1.789 -7.469 -1.564 1.00 95.12 90 ILE A O 1
ATOM 703 N N . CYS A 1 91 ? 2.979 -9.333 -1.137 1.00 94.06 91 CYS A N 1
ATOM 704 C CA . CYS A 1 91 ? 3.859 -9.252 -2.313 1.00 94.06 91 CYS A CA 1
ATOM 705 C C . CYS A 1 91 ? 4.559 -7.877 -2.397 1.00 94.06 91 CYS A C 1
ATOM 707 O O . CYS A 1 91 ? 5.285 -7.519 -1.470 1.00 94.06 91 CYS A O 1
ATOM 709 N N . ALA A 1 92 ? 4.308 -7.087 -3.444 1.00 92.19 92 ALA A N 1
ATOM 710 C CA . ALA A 1 92 ? 4.861 -5.744 -3.604 1.00 92.19 92 ALA A CA 1
ATOM 711 C C . ALA A 1 92 ? 4.571 -4.825 -2.403 1.00 92.19 92 ALA A C 1
ATOM 713 O O . ALA A 1 92 ? 5.427 -4.033 -2.028 1.00 92.19 92 ALA A O 1
ATOM 714 N N . GLY A 1 93 ? 3.421 -4.969 -1.730 1.00 93.94 93 GLY A N 1
ATOM 715 C CA . GLY A 1 93 ? 3.134 -4.218 -0.505 1.00 93.94 93 GLY A CA 1
ATOM 716 C C . GLY A 1 93 ? 4.121 -4.533 0.626 1.00 93.94 93 GLY A C 1
ATOM 717 O O . GLY A 1 93 ? 4.561 -3.636 1.341 1.00 93.94 93 GLY A O 1
ATOM 718 N N . HIS A 1 94 ? 4.514 -5.801 0.778 1.00 94.31 94 HIS A N 1
ATOM 719 C CA . HIS A 1 94 ? 5.510 -6.211 1.773 1.00 94.31 94 HIS A CA 1
ATOM 720 C C . HIS A 1 94 ? 6.908 -5.685 1.418 1.00 94.31 94 HIS A C 1
ATOM 722 O O . HIS A 1 94 ? 7.595 -5.125 2.273 1.00 94.31 94 HIS A O 1
ATOM 728 N N . GLN A 1 95 ? 7.302 -5.812 0.146 1.00 91.81 95 GLN A N 1
ATOM 729 C CA . GLN A 1 95 ? 8.563 -5.263 -0.363 1.00 91.81 95 GLN A CA 1
ATOM 730 C C . GLN A 1 95 ? 8.637 -3.748 -0.131 1.00 91.81 95 GLN A C 1
ATOM 732 O O . GLN A 1 95 ? 9.656 -3.239 0.334 1.00 91.81 95 GLN A O 1
ATOM 737 N N . HIS A 1 96 ? 7.528 -3.047 -0.382 1.00 91.44 96 HIS A N 1
ATOM 738 C CA . HIS A 1 96 ? 7.397 -1.613 -0.174 1.00 91.44 96 HIS A CA 1
ATOM 739 C C . HIS A 1 96 ? 7.664 -1.211 1.272 1.00 91.44 96 HIS A C 1
ATOM 741 O O . HIS A 1 96 ? 8.531 -0.372 1.521 1.00 91.44 96 HIS A O 1
ATOM 747 N N . ILE A 1 97 ? 6.970 -1.838 2.230 1.00 90.56 97 ILE A N 1
ATOM 748 C CA . ILE A 1 97 ? 7.198 -1.576 3.655 1.00 90.56 97 ILE A CA 1
ATOM 749 C C . ILE A 1 97 ? 8.671 -1.773 4.001 1.00 90.56 97 ILE A C 1
ATOM 751 O O . ILE A 1 97 ? 9.252 -0.943 4.698 1.00 90.56 97 ILE A O 1
ATOM 755 N N . ASN A 1 98 ? 9.280 -2.857 3.526 1.00 89.25 98 ASN A N 1
ATOM 756 C CA . ASN A 1 98 ? 10.664 -3.144 3.852 1.00 89.25 98 ASN A CA 1
ATOM 757 C C . ASN A 1 98 ? 11.617 -2.054 3.332 1.00 89.25 98 ASN A C 1
ATOM 759 O O . ASN A 1 98 ? 12.490 -1.605 4.072 1.00 89.25 98 ASN A O 1
ATOM 763 N N . VAL A 1 99 ? 11.447 -1.616 2.082 1.00 86.44 99 VAL A N 1
ATOM 764 C CA . VAL A 1 99 ? 12.274 -0.556 1.488 1.00 86.44 99 VAL A CA 1
ATOM 765 C C . VAL A 1 99 ? 12.089 0.763 2.239 1.00 86.44 99 VAL A C 1
ATOM 767 O O . VAL A 1 99 ? 13.077 1.356 2.669 1.00 86.44 99 VAL A O 1
ATOM 770 N N . VAL A 1 100 ? 10.843 1.174 2.497 1.00 79.31 100 VAL A N 1
ATOM 771 C CA . VAL A 1 100 ? 10.544 2.389 3.272 1.00 79.31 100 VAL A CA 1
ATOM 772 C C . VAL A 1 100 ? 11.183 2.314 4.661 1.00 79.31 100 VAL A C 1
ATOM 774 O O . VAL A 1 100 ? 11.896 3.225 5.070 1.00 79.31 100 VAL A O 1
ATOM 777 N N . GLN A 1 101 ? 11.006 1.216 5.396 1.00 77.31 101 GLN A N 1
ATOM 778 C CA . GLN A 1 101 ? 11.564 1.092 6.747 1.00 77.31 101 GLN A CA 1
ATOM 779 C C . GLN A 1 101 ? 13.101 1.017 6.779 1.00 77.31 101 GLN A C 1
ATOM 781 O O . GLN A 1 101 ? 13.713 1.495 7.742 1.00 77.31 101 GLN A O 1
ATOM 786 N N . ALA A 1 102 ? 13.726 0.446 5.745 1.00 67.44 102 ALA A N 1
ATOM 787 C CA . ALA A 1 102 ? 15.178 0.364 5.623 1.00 67.44 102 ALA A CA 1
ATOM 788 C C . ALA A 1 102 ? 15.818 1.730 5.331 1.00 67.44 102 ALA A C 1
ATOM 790 O O . ALA A 1 102 ? 16.841 2.061 5.932 1.00 67.44 102 ALA A O 1
ATOM 791 N N . VAL A 1 103 ? 15.200 2.548 4.471 1.00 57.44 103 VAL A N 1
ATOM 792 C CA . VAL A 1 103 ? 15.693 3.892 4.115 1.00 57.44 103 VAL A CA 1
ATOM 793 C C . VAL A 1 103 ? 15.669 4.848 5.316 1.00 57.44 103 VAL A C 1
ATOM 795 O O . VAL A 1 103 ? 16.583 5.654 5.474 1.00 57.44 103 VAL A O 1
ATOM 798 N N . PHE A 1 104 ? 14.700 4.711 6.228 1.00 53.38 104 PHE A N 1
ATOM 799 C CA . PHE A 1 104 ? 14.607 5.542 7.440 1.00 53.38 104 PHE A CA 1
ATOM 800 C C . PHE A 1 104 ? 15.339 4.968 8.668 1.00 53.38 104 PHE A C 1
ATOM 802 O O . PHE A 1 104 ? 15.097 5.407 9.793 1.00 53.38 104 PHE A O 1
ATOM 809 N N . GLY A 1 105 ? 16.237 3.993 8.477 1.00 47.69 105 GLY A N 1
ATOM 810 C CA . GLY A 1 105 ? 17.123 3.486 9.532 1.00 47.69 105 GLY A CA 1
ATOM 811 C C . GLY A 1 105 ? 16.422 2.709 10.652 1.00 47.69 105 GLY A C 1
ATOM 812 O O . GLY A 1 105 ? 17.011 2.524 11.716 1.00 47.69 105 GLY A O 1
ATOM 813 N 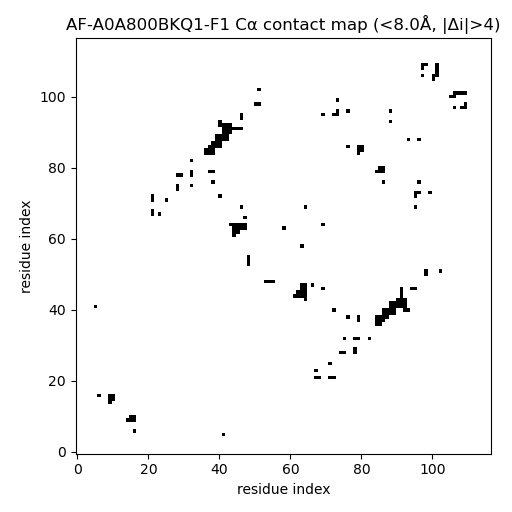N . LYS A 1 106 ? 15.178 2.254 10.443 1.00 48.75 106 LYS A N 1
ATOM 814 C CA . LYS A 1 106 ? 14.389 1.567 11.480 1.00 48.75 106 LYS A CA 1
ATOM 815 C C . LYS A 1 106 ? 14.446 0.041 11.399 1.00 48.75 106 LYS A C 1
ATOM 817 O O . LYS A 1 106 ? 14.134 -0.609 12.394 1.00 48.75 106 LYS A O 1
ATOM 822 N N . THR A 1 107 ? 14.890 -0.564 10.291 1.00 42.72 107 THR A N 1
ATOM 823 C CA . THR A 1 107 ? 15.193 -2.011 10.256 1.00 42.72 107 THR A CA 1
ATOM 824 C C . THR A 1 107 ? 16.182 -2.388 9.146 1.00 42.72 107 THR A C 1
ATOM 826 O O . THR A 1 107 ? 16.097 -1.903 8.024 1.00 42.72 107 THR A O 1
ATOM 829 N N . SER A 1 108 ? 17.118 -3.293 9.440 1.00 40.69 108 SER A N 1
ATOM 830 C CA . SER A 1 108 ? 18.162 -3.787 8.530 1.00 40.69 108 SER A CA 1
ATOM 831 C C . SER A 1 108 ? 17.731 -5.019 7.715 1.00 40.69 108 SER A C 1
ATOM 833 O O . SER A 1 108 ? 18.468 -6.004 7.683 1.00 40.69 108 SER A O 1
ATOM 835 N N . LEU A 1 109 ? 16.538 -5.022 7.109 1.00 47.00 109 LEU A N 1
ATOM 836 C CA . LEU A 1 109 ? 15.978 -6.249 6.511 1.00 47.00 109 LEU A CA 1
ATOM 837 C C . LEU A 1 109 ? 16.169 -6.429 4.996 1.00 47.00 109 LEU A C 1
ATOM 839 O O . LEU A 1 109 ? 16.046 -7.554 4.529 1.00 47.00 109 LEU A O 1
ATOM 843 N N . LEU A 1 110 ? 16.619 -5.425 4.234 1.00 43.41 110 LEU A N 1
ATOM 844 C CA . LEU A 1 110 ? 17.243 -5.686 2.926 1.00 43.41 110 LEU A CA 1
ATOM 845 C C . LEU A 1 110 ? 18.570 -4.932 2.780 1.00 43.41 110 LEU A C 1
ATOM 847 O O . LEU A 1 110 ? 18.653 -3.863 2.187 1.00 43.41 110 LEU A O 1
ATOM 851 N N . LYS A 1 111 ? 19.660 -5.553 3.237 1.00 40.69 111 LYS A N 1
ATOM 852 C CA . LYS A 1 111 ? 20.872 -5.551 2.413 1.00 40.69 111 LYS A CA 1
ATOM 853 C C . LYS A 1 111 ? 20.718 -6.733 1.468 1.00 40.69 111 LYS A C 1
ATOM 855 O O . LYS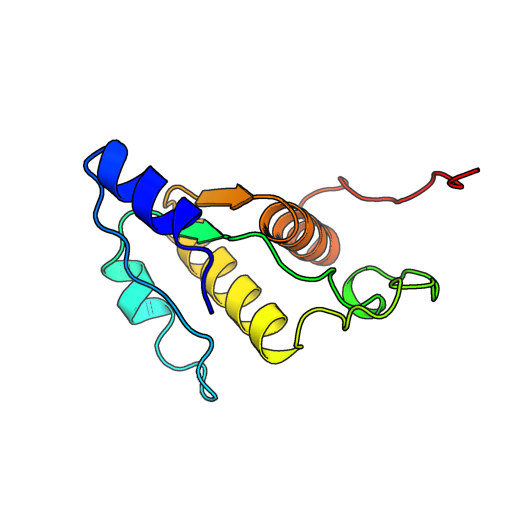 A 1 111 ? 21.025 -7.856 1.856 1.00 40.69 111 LYS A O 1
ATOM 860 N N . CYS A 1 112 ? 20.242 -6.493 0.248 1.00 41.59 112 CYS A N 1
ATOM 861 C CA . CYS A 1 112 ? 20.389 -7.456 -0.842 1.00 41.59 112 CYS A CA 1
ATOM 862 C C . CYS A 1 112 ? 21.890 -7.655 -1.109 1.00 41.59 112 CYS A C 1
ATOM 864 O O . CYS A 1 112 ? 22.497 -6.994 -1.943 1.00 41.59 112 CYS A O 1
ATOM 866 N N . ARG A 1 113 ? 22.517 -8.541 -0.333 1.00 3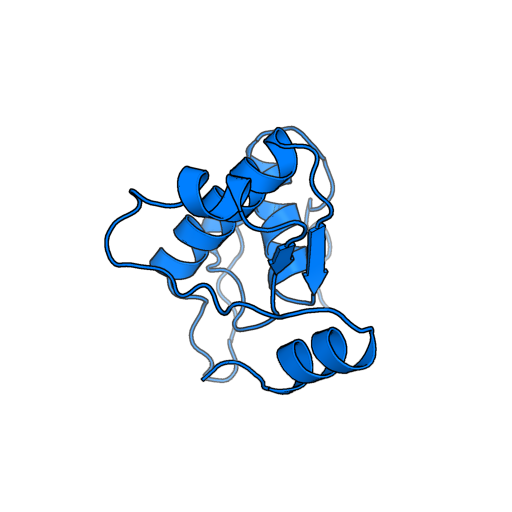8.19 113 ARG A N 1
ATOM 867 C CA . ARG A 1 113 ? 23.824 -9.140 -0.604 1.00 38.19 113 ARG A CA 1
ATOM 868 C C . ARG A 1 113 ? 23.594 -10.609 -0.934 1.00 38.19 113 ARG A C 1
ATOM 870 O O . ARG A 1 113 ? 23.975 -11.490 -0.176 1.00 38.19 113 ARG A O 1
ATOM 877 N N . ALA A 1 114 ? 22.942 -10.860 -2.057 1.00 33.69 114 ALA A N 1
ATOM 878 C CA . ALA A 1 114 ? 22.959 -12.165 -2.693 1.00 33.69 114 ALA A CA 1
ATOM 879 C C . ALA A 1 114 ? 23.078 -11.937 -4.204 1.00 33.69 114 ALA A C 1
ATOM 881 O O . ALA A 1 114 ? 22.237 -11.229 -4.763 1.00 33.69 114 ALA A O 1
ATOM 882 N N . PRO A 1 115 ? 24.117 -12.468 -4.872 1.00 38.94 115 PRO A N 1
ATOM 883 C CA . PRO A 1 115 ? 24.088 -12.584 -6.315 1.00 38.94 115 PRO A CA 1
ATOM 884 C C . PRO A 1 115 ? 23.072 -13.681 -6.630 1.00 38.94 115 PRO A C 1
ATOM 886 O O . PRO A 1 115 ? 23.296 -14.839 -6.289 1.00 38.94 115 PRO A O 1
ATOM 889 N N . TRP A 1 116 ? 21.942 -13.323 -7.233 1.00 37.50 116 TRP A N 1
ATOM 890 C CA . TRP A 1 116 ? 21.075 -14.320 -7.851 1.00 37.50 116 TRP A CA 1
ATOM 891 C C . TRP A 1 116 ? 21.835 -14.893 -9.057 1.00 37.50 116 TRP A C 1
ATOM 893 O O . TRP A 1 116 ? 21.917 -14.263 -10.111 1.00 37.50 116 TRP A O 1
ATOM 903 N N . ARG A 1 117 ? 22.487 -16.038 -8.840 1.00 34.06 117 ARG A N 1
ATOM 904 C CA . ARG A 1 117 ? 22.987 -16.975 -9.849 1.00 34.06 117 ARG A CA 1
ATOM 905 C C . ARG A 1 117 ? 22.347 -18.326 -9.592 1.00 34.06 117 ARG A C 1
ATOM 907 O O . ARG A 1 117 ? 22.191 -18.660 -8.396 1.00 34.06 117 ARG A O 1
#

Radius of gyration: 15.19 Å; Cα contacts (8 Å, |Δi|>4): 108; chains: 1; bounding box: 41×33×36 Å

Foldseek 3Di:
DDDCVVQVVQVVVVHHDDDDDQDPDQPCLLVVLVVDQEEEADADFAADCVLQVDDDDDSVPDDHDDVSCLVNLLSNVVNNVVVVGYYHYDHNRVVSVVSSCVVVVNDPPDPPPDDPD

Nearest PDB structures (foldseek):
  7d53-assembly1_B  TM=8.508E-01  e=1.936E-04  Pseudomonas aeruginosa PAO1
  7d50-assembly1_A  TM=8.511E-01  e=2.684E-03  Pseudomonas aeruginosa PAO1
  3v9p-assembly3_B-2  TM=2.617E-01  e=9.924E+00  Burkholderia thailandensis E264

Mean predicted aligned error: 7.56 Å

Sequence (117 aa):
MGRESYTHSIWDTGGISVLLTHPNSTGKVEEFTRKIDALVLTGGPDLPIEYYGGSLYDLNGEEPMHPNRVAFDQQVFEAFRDAGKPILAICAGHQHINVVQAVFGKTSLLKCRAPWR

pLDDT: mean 82.96, std 17.61, range [33.69, 97.44]

Solvent-accessible surface area (backbone atoms only — not comparable to full-atom values): 7464 Å² total; per-residue (Å²): 130,83,67,61,66,63,48,50,61,32,44,78,73,76,46,85,74,79,90,85,72,72,63,101,62,80,90,53,56,70,64,50,49,74,74,49,77,63,46,76,39,61,57,67,51,52,76,48,47,85,73,72,74,58,75,95,72,88,59,86,88,57,68,59,42,54,65,63,49,55,56,38,55,50,54,48,50,52,52,33,56,76,69,70,37,56,74,48,53,36,66,38,24,38,54,45,52,50,42,56,38,36,75,72,74,74,44,90,83,72,77,88,81,68,85,93,122

Secondary structure (DSSP, 8-state):
---HHHHHHHHHTT---------SS-TTHHHHHHH-S-EEE---SPPPGGGTT------TTPPPPPHHHHHHHHHHHHHHHHTT--EEE-THHHHHHHHHHHHTTS-----------